Protein AF-A0A2G9T7I4-F1 (afdb_monomer_lite)

Structure (mmCIF, N/CA/C/O backbone):
data_AF-A0A2G9T7I4-F1
#
_entry.id   AF-A0A2G9T7I4-F1
#
loop_
_atom_site.group_PDB
_atom_site.id
_atom_site.type_symbol
_atom_site.label_atom_id
_atom_site.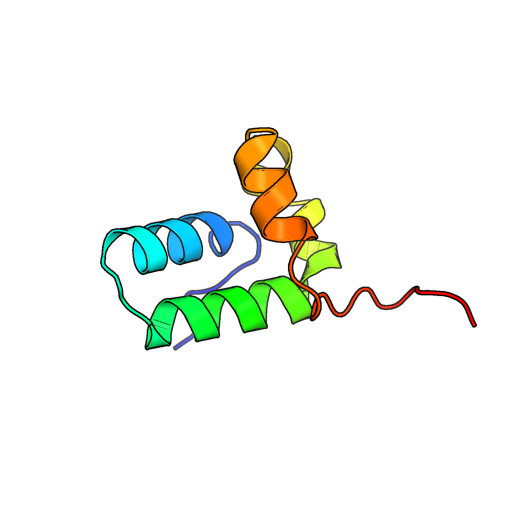label_alt_id
_atom_site.label_comp_id
_atom_site.label_asym_id
_atom_site.label_entity_id
_atom_site.label_seq_id
_atom_site.pdbx_PDB_ins_code
_atom_site.Cartn_x
_atom_site.Cartn_y
_atom_site.Cartn_z
_atom_site.occupancy
_atom_site.B_iso_or_equiv
_atom_site.auth_seq_id
_atom_site.auth_comp_id
_atom_site.auth_asym_id
_atom_site.auth_atom_id
_atom_site.pdbx_PDB_model_num
ATOM 1 N N . MET A 1 1 ? 19.092 -1.290 -3.648 1.00 48.31 1 MET A N 1
ATOM 2 C CA . MET A 1 1 ? 17.617 -1.281 -3.504 1.00 48.31 1 MET A CA 1
ATOM 3 C C . MET A 1 1 ? 17.228 -1.107 -2.032 1.00 48.31 1 MET A C 1
ATOM 5 O O . MET A 1 1 ? 16.754 -2.044 -1.408 1.00 48.31 1 MET A O 1
ATOM 9 N N . ARG A 1 2 ? 17.452 0.074 -1.444 1.00 55.09 2 ARG A N 1
ATOM 10 C CA . ARG A 1 2 ? 16.922 0.425 -0.113 1.00 55.09 2 ARG A CA 1
ATOM 11 C C . ARG A 1 2 ? 16.323 1.828 -0.203 1.00 55.09 2 ARG A C 1
ATOM 13 O O . ARG A 1 2 ? 16.943 2.797 0.203 1.00 55.09 2 ARG A O 1
ATOM 20 N N . PHE A 1 3 ? 15.159 1.914 -0.842 1.00 72.25 3 PHE A N 1
ATOM 21 C CA . PHE A 1 3 ? 14.356 3.142 -0.917 1.00 72.25 3 PHE A CA 1
ATOM 22 C C . PHE A 1 3 ? 12.999 2.991 -0.219 1.00 72.25 3 PHE A C 1
ATOM 24 O O . PHE A 1 3 ? 12.277 3.971 -0.125 1.00 72.25 3 PHE A O 1
ATOM 31 N N . LEU A 1 4 ? 12.661 1.792 0.275 1.00 84.88 4 LEU A N 1
ATOM 32 C CA . LEU A 1 4 ? 11.461 1.554 1.077 1.00 84.88 4 LEU A CA 1
ATOM 33 C C . LEU A 1 4 ? 11.794 1.777 2.553 1.00 84.88 4 LEU A C 1
ATOM 35 O O . LEU A 1 4 ? 12.700 1.136 3.091 1.00 84.88 4 LEU A O 1
ATOM 39 N N . ASN A 1 5 ? 11.066 2.695 3.171 1.00 87.56 5 ASN A N 1
ATOM 40 C CA . ASN A 1 5 ? 11.060 2.977 4.598 1.00 87.56 5 ASN A CA 1
ATOM 41 C C . ASN A 1 5 ? 9.599 3.082 5.083 1.00 87.56 5 ASN A C 1
ATOM 43 O O . ASN A 1 5 ? 8.692 3.182 4.252 1.00 87.56 5 ASN A O 1
ATOM 47 N N . PRO A 1 6 ? 9.336 3.057 6.400 1.00 86.31 6 PRO A N 1
ATOM 48 C CA . PRO A 1 6 ? 7.966 3.072 6.910 1.00 86.31 6 PRO A CA 1
ATOM 49 C C . PRO A 1 6 ? 7.174 4.320 6.495 1.00 86.31 6 PRO A C 1
ATOM 51 O O . PRO A 1 6 ? 5.964 4.241 6.336 1.00 86.31 6 PRO A O 1
ATOM 54 N N . SER A 1 7 ? 7.858 5.442 6.256 1.00 88.19 7 SER A N 1
ATOM 55 C CA . SER A 1 7 ? 7.255 6.732 5.902 1.00 88.19 7 SER A CA 1
ATOM 56 C C . SER A 1 7 ? 6.926 6.910 4.418 1.00 88.19 7 SER A C 1
ATOM 58 O O . SER A 1 7 ? 6.286 7.898 4.080 1.00 88.19 7 SER A O 1
ATOM 60 N N . ASN A 1 8 ? 7.417 6.039 3.530 1.00 89.88 8 ASN A N 1
ATOM 61 C CA . ASN A 1 8 ? 7.204 6.169 2.083 1.00 89.88 8 ASN A CA 1
ATOM 62 C C . ASN A 1 8 ? 6.694 4.894 1.408 1.00 89.88 8 ASN A C 1
ATOM 64 O O . ASN A 1 8 ? 6.452 4.877 0.198 1.00 89.88 8 ASN A O 1
ATOM 68 N N . CYS A 1 9 ? 6.593 3.796 2.154 1.00 92.06 9 CYS A N 1
ATOM 69 C CA . CYS A 1 9 ? 6.238 2.509 1.587 1.00 92.06 9 CYS A CA 1
ATOM 70 C C . CYS A 1 9 ? 4.794 2.471 1.071 1.00 92.06 9 CYS A C 1
ATOM 72 O O . CYS A 1 9 ? 4.551 1.779 0.082 1.00 92.06 9 CYS A O 1
ATOM 74 N N . LEU A 1 10 ? 3.863 3.234 1.661 1.00 91.69 10 LEU A N 1
ATOM 75 C CA . LEU A 1 10 ? 2.465 3.269 1.223 1.00 91.69 10 LEU A CA 1
ATOM 76 C C . LEU A 1 10 ? 2.328 4.119 -0.041 1.00 91.69 10 LEU A C 1
ATOM 78 O O . LEU A 1 10 ? 1.685 3.684 -0.996 1.00 91.69 10 LEU A O 1
ATOM 82 N N . GLY A 1 11 ? 3.012 5.264 -0.107 1.00 91.62 11 GLY A N 1
ATOM 83 C CA . GLY A 1 11 ? 3.095 6.082 -1.314 1.00 91.62 11 GLY A CA 1
ATOM 84 C C . GLY A 1 11 ? 3.750 5.339 -2.480 1.00 91.62 11 GLY A C 1
ATOM 85 O O . GLY A 1 11 ? 3.234 5.352 -3.597 1.00 91.62 11 GLY A O 1
ATOM 86 N N . ILE A 1 12 ? 4.840 4.604 -2.226 1.00 92.00 12 ILE A N 1
ATOM 87 C CA . ILE A 1 12 ? 5.493 3.769 -3.248 1.00 92.00 12 ILE A CA 1
ATOM 88 C C . ILE A 1 12 ? 4.585 2.612 -3.682 1.00 92.00 12 ILE A C 1
ATOM 90 O O . ILE A 1 12 ? 4.536 2.299 -4.872 1.00 92.00 12 ILE A O 1
ATOM 94 N N . ARG A 1 13 ? 3.846 1.989 -2.756 1.00 91.62 13 ARG A N 1
ATOM 95 C CA . ARG A 1 13 ? 2.849 0.960 -3.082 1.00 91.62 13 ARG A CA 1
ATOM 96 C C . ARG A 1 13 ? 1.751 1.525 -3.985 1.00 91.62 13 ARG A C 1
ATOM 98 O O . ARG A 1 13 ? 1.478 0.943 -5.029 1.00 91.62 13 ARG A O 1
ATOM 105 N N . ALA A 1 14 ? 1.171 2.669 -3.621 1.00 90.31 14 ALA A N 1
ATOM 106 C CA . ALA A 1 14 ? 0.127 3.335 -4.399 1.00 90.31 14 ALA A CA 1
ATOM 107 C C . ALA A 1 14 ? 0.629 3.763 -5.787 1.00 90.31 14 ALA A C 1
ATOM 109 O O . ALA A 1 14 ? -0.077 3.618 -6.786 1.00 90.31 14 ALA A O 1
ATOM 110 N N . PHE A 1 15 ? 1.874 4.236 -5.870 1.00 91.12 15 PHE A N 1
ATOM 111 C CA . PHE A 1 15 ? 2.532 4.518 -7.140 1.00 91.12 15 PHE A CA 1
ATOM 112 C C . PHE A 1 15 ? 2.672 3.243 -7.980 1.00 91.12 15 PHE A C 1
ATOM 114 O O . PHE A 1 15 ? 2.285 3.215 -9.144 1.00 91.12 15 PHE A O 1
ATOM 121 N N . ALA A 1 16 ? 3.180 2.158 -7.396 1.00 92.06 16 ALA A N 1
ATOM 122 C CA . ALA A 1 16 ? 3.339 0.894 -8.103 1.00 92.06 16 ALA A CA 1
ATOM 123 C C . ALA A 1 16 ? 2.007 0.339 -8.628 1.00 92.06 16 ALA A C 1
ATOM 125 O O . ALA A 1 16 ? 1.971 -0.171 -9.746 1.00 92.06 16 ALA A O 1
ATOM 126 N N . ASP A 1 17 ? 0.935 0.478 -7.849 1.00 89.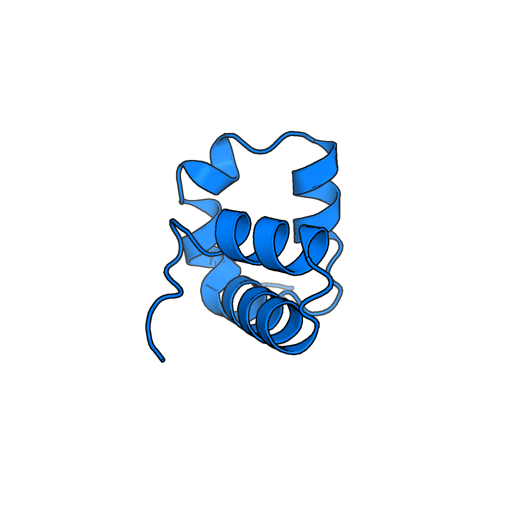44 17 ASP A N 1
ATOM 127 C CA . ASP A 1 17 ? -0.427 0.109 -8.231 1.00 89.44 17 ASP A CA 1
ATOM 128 C C . ASP A 1 17 ? -0.930 0.952 -9.417 1.00 89.44 17 ASP A C 1
ATOM 130 O O . ASP A 1 17 ? -1.308 0.410 -10.455 1.00 89.44 17 ASP A O 1
ATOM 134 N N . THR A 1 18 ? -0.786 2.280 -9.329 1.00 92.75 18 THR A N 1
ATOM 135 C CA . THR A 1 18 ? -1.198 3.234 -10.380 1.00 92.75 18 THR A CA 1
ATOM 136 C C . THR A 1 18 ? -0.533 2.948 -11.730 1.00 92.75 18 THR A C 1
ATOM 138 O O . THR A 1 18 ? -1.173 3.048 -12.775 1.00 92.75 18 THR A O 1
ATOM 141 N N . TYR A 1 19 ? 0.750 2.578 -11.725 1.00 93.44 19 TYR A N 1
ATOM 142 C CA . TYR A 1 19 ? 1.521 2.294 -12.943 1.00 93.44 19 TYR A CA 1
ATOM 143 C C . TYR A 1 19 ? 1.592 0.798 -13.290 1.00 93.44 19 TYR A C 1
ATOM 145 O O . TYR A 1 19 ? 2.400 0.404 -14.132 1.00 93.44 19 TYR A O 1
ATOM 153 N N . ALA A 1 20 ? 0.785 -0.048 -12.636 1.00 91.62 20 ALA A N 1
ATOM 154 C CA . ALA A 1 20 ? 0.762 -1.502 -12.821 1.00 91.62 20 ALA A CA 1
ATOM 155 C C . ALA A 1 20 ? 2.152 -2.176 -12.715 1.00 91.62 20 ALA A C 1
ATOM 157 O O . ALA A 1 20 ? 2.420 -3.218 -13.323 1.00 91.62 20 ALA A O 1
ATOM 158 N N . CYS A 1 21 ? 3.054 -1.609 -11.909 1.00 93.19 21 CYS A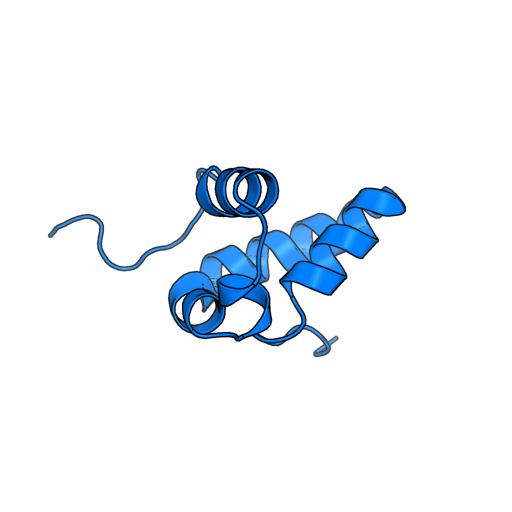 N 1
ATOM 159 C CA . CYS A 1 21 ? 4.398 -2.128 -11.689 1.00 93.19 21 CYS A CA 1
ATOM 160 C C . CYS A 1 21 ? 4.368 -3.264 -10.658 1.00 93.19 21 CYS A C 1
ATOM 162 O O . CYS A 1 21 ? 4.712 -3.097 -9.488 1.00 93.19 21 CYS A O 1
ATOM 164 N N . GLN A 1 22 ? 3.977 -4.453 -11.113 1.00 89.75 22 GLN A N 1
ATOM 165 C CA . GLN A 1 22 ? 3.745 -5.631 -10.267 1.00 89.75 22 GLN A CA 1
ATOM 166 C C . GLN A 1 22 ? 4.951 -6.038 -9.409 1.00 89.75 22 GLN A C 1
ATOM 168 O O . GLN A 1 22 ? 4.791 -6.505 -8.282 1.00 89.75 22 GLN A O 1
ATOM 173 N N . VAL A 1 23 ? 6.173 -5.859 -9.918 1.00 90.69 23 VAL A N 1
ATOM 174 C CA . VAL A 1 23 ? 7.395 -6.174 -9.162 1.00 90.69 23 VAL A CA 1
ATOM 175 C C . VAL A 1 23 ? 7.558 -5.220 -7.980 1.00 90.69 23 VAL A C 1
ATOM 177 O O . VAL A 1 23 ? 7.827 -5.665 -6.865 1.00 90.69 23 VAL A O 1
ATOM 180 N N . LEU A 1 24 ? 7.365 -3.917 -8.205 1.00 90.56 24 LEU A N 1
ATOM 181 C CA . LEU A 1 24 ? 7.477 -2.909 -7.154 1.00 90.56 24 LEU A CA 1
ATOM 182 C C . LEU A 1 24 ? 6.334 -3.031 -6.145 1.00 90.56 24 LEU A C 1
ATOM 184 O O . LEU A 1 24 ? 6.589 -2.939 -4.947 1.00 90.56 24 LEU A O 1
ATOM 188 N N . LEU A 1 25 ? 5.122 -3.322 -6.624 1.00 89.88 25 LEU A N 1
ATOM 189 C CA . LEU A 1 25 ? 3.946 -3.547 -5.790 1.00 89.88 25 LEU A CA 1
ATOM 190 C C . LEU A 1 25 ? 4.198 -4.694 -4.803 1.00 89.88 25 LEU A C 1
ATOM 192 O O . LEU A 1 25 ? 4.126 -4.493 -3.595 1.00 89.88 25 LEU A O 1
ATOM 196 N N . ARG A 1 26 ? 4.661 -5.853 -5.295 1.00 89.44 26 ARG A N 1
ATOM 197 C CA . ARG A 1 26 ? 5.023 -7.000 -4.440 1.00 89.44 26 ARG A CA 1
ATOM 198 C C . ARG A 1 26 ? 6.142 -6.680 -3.448 1.00 89.44 26 ARG A C 1
ATOM 200 O O . ARG A 1 26 ? 6.119 -7.172 -2.321 1.00 89.44 26 ARG A O 1
ATOM 207 N N . CYS A 1 27 ? 7.141 -5.899 -3.857 1.00 90.06 27 CYS A N 1
ATOM 208 C CA . CYS A 1 27 ? 8.223 -5.476 -2.967 1.00 90.06 27 CYS A CA 1
ATOM 209 C C . CYS A 1 27 ? 7.713 -4.565 -1.842 1.00 90.06 27 CYS A C 1
ATOM 211 O O . CYS A 1 27 ? 8.094 -4.767 -0.687 1.00 90.06 27 CYS A O 1
ATOM 213 N N . ALA A 1 28 ? 6.849 -3.601 -2.166 1.00 90.44 28 ALA A N 1
ATOM 214 C CA . ALA A 1 28 ? 6.240 -2.697 -1.198 1.00 90.44 28 ALA A CA 1
ATOM 215 C C . ALA A 1 28 ? 5.294 -3.449 -0.249 1.00 90.44 28 ALA A C 1
ATOM 217 O O . ALA A 1 28 ? 5.442 -3.324 0.963 1.00 90.44 28 ALA A O 1
ATOM 218 N N . ASP A 1 29 ? 4.427 -4.324 -0.769 1.00 89.31 29 ASP A N 1
ATOM 219 C CA . ASP A 1 29 ? 3.525 -5.164 0.034 1.00 89.31 29 ASP A CA 1
ATOM 220 C C . ASP A 1 29 ? 4.291 -6.051 1.018 1.00 89.31 29 ASP A C 1
ATOM 222 O O . ASP A 1 29 ? 3.941 -6.149 2.197 1.00 89.31 29 ASP A O 1
ATOM 226 N N . LYS A 1 30 ? 5.381 -6.678 0.557 1.00 89.00 30 LYS A N 1
ATOM 227 C CA . LYS A 1 30 ? 6.242 -7.502 1.413 1.00 89.00 30 LYS A CA 1
ATOM 228 C C . LYS A 1 30 ? 6.921 -6.668 2.497 1.00 89.00 30 LYS A C 1
ATOM 230 O O . LYS A 1 30 ? 7.112 -7.172 3.603 1.00 89.00 30 LYS A O 1
ATOM 235 N N . TYR A 1 31 ? 7.317 -5.435 2.187 1.00 90.69 31 TYR A N 1
ATOM 236 C CA . TYR A 1 31 ? 7.922 -4.531 3.160 1.00 90.69 31 TYR A CA 1
ATOM 237 C C . TYR A 1 31 ? 6.905 -4.083 4.212 1.00 90.69 31 TYR A C 1
ATOM 239 O O . TYR A 1 31 ? 7.184 -4.224 5.402 1.00 90.69 31 TYR A O 1
ATOM 247 N N . ILE A 1 32 ? 5.728 -3.620 3.779 1.00 89.62 32 ILE A N 1
ATOM 248 C CA . ILE A 1 32 ? 4.630 -3.191 4.655 1.00 89.62 32 ILE A CA 1
ATOM 249 C C . ILE A 1 32 ? 4.232 -4.333 5.582 1.00 89.62 32 ILE A C 1
ATOM 251 O O . ILE A 1 32 ? 4.153 -4.139 6.784 1.00 89.62 32 ILE A O 1
ATOM 255 N N . SER A 1 33 ? 4.089 -5.545 5.047 1.00 87.31 33 SER A N 1
ATOM 256 C CA . SER A 1 33 ? 3.689 -6.713 5.834 1.00 87.31 33 SER A CA 1
ATOM 257 C C . SER A 1 33 ? 4.726 -7.124 6.887 1.00 87.31 33 SER A C 1
ATOM 259 O O . SER A 1 33 ? 4.345 -7.570 7.963 1.00 87.31 33 SER A O 1
ATOM 261 N N . HIS A 1 34 ? 6.030 -6.981 6.609 1.00 87.69 34 HIS A N 1
ATOM 262 C CA . HIS A 1 34 ? 7.093 -7.300 7.577 1.00 87.69 34 HIS A CA 1
ATOM 263 C C . HIS A 1 34 ? 7.324 -6.210 8.623 1.00 87.69 34 HIS A C 1
ATOM 265 O O . HIS A 1 34 ? 7.723 -6.530 9.738 1.00 87.69 34 HIS A O 1
ATOM 271 N N . ASN A 1 35 ? 7.126 -4.945 8.256 1.00 88.38 35 ASN A N 1
ATOM 272 C CA . ASN A 1 35 ? 7.401 -3.789 9.113 1.00 88.38 35 ASN A CA 1
ATOM 273 C C . ASN A 1 35 ? 6.099 -3.100 9.524 1.00 88.38 35 ASN A C 1
ATOM 275 O O . ASN A 1 35 ? 6.101 -1.912 9.823 1.00 88.38 35 ASN A O 1
ATOM 279 N N . PHE A 1 36 ? 4.976 -3.826 9.513 1.00 87.12 36 PHE A N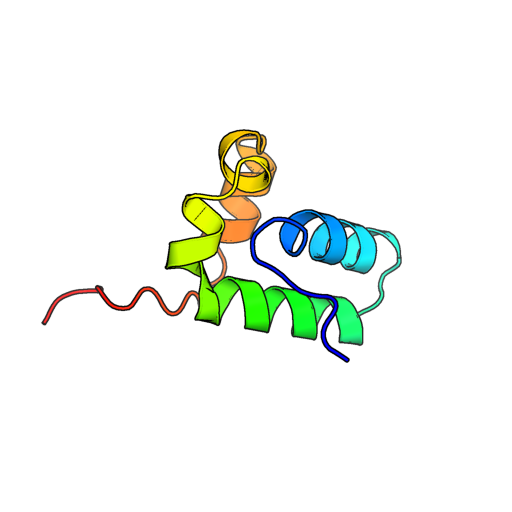 1
ATOM 280 C CA . PHE A 1 36 ? 3.655 -3.236 9.713 1.00 87.12 36 PHE A CA 1
ATOM 281 C C . PHE A 1 36 ? 3.582 -2.471 11.035 1.00 87.12 36 PHE A C 1
ATOM 283 O O . PHE A 1 36 ? 3.046 -1.373 11.075 1.00 87.12 36 PHE A O 1
ATOM 290 N N . GLN A 1 37 ? 4.222 -2.999 12.085 1.00 86.88 37 GLN A N 1
ATOM 291 C CA . GLN A 1 37 ? 4.333 -2.334 13.384 1.00 86.88 37 GLN A CA 1
ATOM 292 C C . GLN A 1 37 ? 5.007 -0.960 13.307 1.00 86.88 37 GLN A C 1
ATOM 294 O O . GLN A 1 37 ? 4.607 -0.067 14.036 1.00 86.88 37 GLN A O 1
ATOM 299 N N . ASP A 1 38 ? 5.985 -0.751 12.432 1.00 89.06 38 ASP A N 1
ATOM 300 C CA . ASP A 1 38 ? 6.600 0.567 12.242 1.00 89.06 38 ASP A CA 1
ATOM 301 C C . ASP A 1 38 ? 5.750 1.446 11.315 1.00 89.06 38 ASP A C 1
ATOM 303 O O . ASP A 1 38 ? 5.620 2.649 11.533 1.00 89.06 38 ASP A O 1
ATOM 307 N N . VAL A 1 39 ? 5.132 0.840 10.296 1.00 89.31 39 VAL A N 1
ATOM 308 C CA . VAL A 1 39 ? 4.284 1.531 9.314 1.00 89.31 39 VAL A CA 1
ATOM 309 C C . VAL A 1 39 ? 3.044 2.131 9.971 1.00 89.31 39 VAL A C 1
ATOM 311 O O . VAL A 1 39 ? 2.699 3.261 9.650 1.00 89.31 39 VAL A O 1
ATOM 314 N N . VAL A 1 40 ? 2.413 1.451 10.937 1.00 88.75 40 VAL A N 1
ATOM 315 C CA . VAL A 1 40 ? 1.233 1.997 11.637 1.00 88.75 40 VAL A CA 1
ATOM 316 C C . VAL A 1 40 ? 1.536 3.271 12.429 1.00 88.75 40 VAL A C 1
ATOM 318 O O . VAL A 1 40 ? 0.632 4.071 12.659 1.00 88.75 40 VAL A O 1
ATOM 321 N N . HIS A 1 41 ? 2.792 3.486 12.827 1.00 88.75 41 HIS A N 1
ATOM 322 C CA . HIS A 1 41 ? 3.226 4.701 13.522 1.00 88.75 41 HIS A CA 1
ATOM 323 C C . HIS A 1 41 ? 3.673 5.812 12.560 1.00 88.75 41 HIS A C 1
ATOM 325 O O . HIS A 1 41 ? 3.945 6.927 13.004 1.00 88.75 41 HIS A O 1
ATOM 331 N N . ALA A 1 42 ? 3.769 5.538 11.256 1.00 89.19 42 ALA A N 1
ATOM 332 C CA . ALA A 1 42 ? 4.134 6.543 10.271 1.00 89.19 42 ALA A CA 1
ATOM 333 C C . ALA A 1 42 ? 2.981 7.530 10.038 1.00 89.19 42 ALA A C 1
ATOM 335 O O . ALA A 1 42 ? 1.816 7.141 9.952 1.00 89.19 42 ALA A O 1
ATOM 336 N N . GLU A 1 43 ? 3.316 8.811 9.865 1.00 90.50 43 GLU A N 1
ATOM 337 C CA . GLU A 1 43 ? 2.334 9.867 9.577 1.00 90.50 43 GLU A CA 1
ATOM 338 C C . GLU A 1 43 ? 1.507 9.553 8.318 1.00 90.50 43 GLU A C 1
ATOM 340 O O . GLU A 1 43 ? 0.291 9.728 8.323 1.00 90.50 43 GLU A O 1
ATOM 345 N N . GLU A 1 44 ? 2.146 8.987 7.287 1.00 89.88 44 GLU A N 1
ATOM 346 C CA . GLU A 1 44 ? 1.487 8.553 6.047 1.00 89.88 44 GLU A CA 1
ATOM 347 C C . GLU A 1 44 ? 0.350 7.554 6.319 1.00 89.88 44 GLU A C 1
ATOM 349 O O . GLU A 1 44 ? -0.705 7.649 5.700 1.00 89.88 44 GLU A O 1
ATOM 354 N N . PHE A 1 45 ? 0.529 6.635 7.277 1.00 89.69 45 PHE A N 1
ATOM 355 C CA . PHE A 1 45 ? -0.496 5.663 7.659 1.00 89.69 45 PHE A CA 1
ATOM 356 C C . PHE A 1 45 ? -1.643 6.315 8.439 1.00 89.69 45 PHE A C 1
ATOM 358 O O . PHE A 1 45 ? -2.811 6.042 8.175 1.00 89.69 45 PHE A O 1
ATOM 365 N N . GLN A 1 46 ? -1.311 7.205 9.378 1.00 88.25 46 GLN A N 1
ATOM 366 C CA . GLN A 1 46 ? -2.283 7.924 10.213 1.00 88.25 46 GLN A CA 1
ATOM 367 C C . GLN A 1 46 ? -3.180 8.872 9.397 1.00 88.25 46 GLN A C 1
ATOM 369 O O . GLN A 1 46 ? -4.276 9.214 9.834 1.00 88.25 46 GLN A O 1
ATOM 374 N N . GLN A 1 47 ? -2.721 9.290 8.213 1.00 90.19 47 GLN A N 1
ATOM 375 C CA . GLN A 1 47 ? -3.449 10.163 7.290 1.00 90.19 47 GLN A CA 1
ATOM 376 C C . GLN A 1 47 ? -4.178 9.409 6.163 1.00 90.19 47 GLN A C 1
ATOM 378 O O . GLN A 1 47 ? -4.782 10.049 5.298 1.00 90.19 47 GLN A O 1
ATOM 383 N N . LEU A 1 48 ? -4.145 8.070 6.139 1.00 87.94 48 LEU A N 1
ATOM 384 C CA . LEU A 1 48 ? -4.852 7.295 5.117 1.00 87.94 48 LEU A CA 1
ATOM 385 C C . LEU A 1 48 ? -6.369 7.490 5.206 1.00 87.94 48 LEU A C 1
ATOM 387 O O . LEU A 1 48 ? -6.958 7.545 6.286 1.00 87.94 48 LEU A O 1
ATOM 391 N N . SER A 1 49 ? -7.024 7.509 4.043 1.00 89.19 49 SER A N 1
ATOM 392 C CA . SER A 1 49 ? -8.476 7.363 3.983 1.00 89.19 49 SER A CA 1
ATOM 393 C C . SER A 1 49 ? -8.897 5.961 4.430 1.00 89.19 49 SER A C 1
ATOM 395 O O . SER A 1 49 ? -8.126 5.004 4.330 1.00 89.19 49 SER A O 1
ATOM 397 N N . VAL A 1 50 ? -10.150 5.826 4.872 1.00 85.12 50 VAL A N 1
ATOM 398 C CA . VAL A 1 50 ? -10.721 4.539 5.302 1.00 85.12 50 VAL A CA 1
ATOM 399 C C . VAL A 1 50 ? -10.575 3.475 4.212 1.00 85.12 50 VAL A C 1
ATOM 401 O O . VAL A 1 50 ? -10.161 2.362 4.516 1.00 85.12 50 VAL A O 1
ATOM 404 N N . ASP A 1 51 ? -10.825 3.819 2.947 1.00 85.50 51 ASP A N 1
ATOM 405 C CA . ASP A 1 51 ? -10.694 2.878 1.827 1.00 85.50 51 ASP A CA 1
ATOM 406 C C . ASP A 1 51 ? -9.262 2.341 1.694 1.00 85.50 51 ASP A C 1
ATOM 408 O O . ASP A 1 51 ? -9.048 1.133 1.600 1.00 85.50 51 ASP A O 1
ATOM 412 N N . ARG A 1 52 ? -8.261 3.231 1.767 1.00 83.31 52 ARG A N 1
ATOM 413 C CA . ARG A 1 52 ? -6.849 2.837 1.678 1.00 83.31 52 ARG A CA 1
ATOM 414 C C . ARG A 1 52 ? -6.395 2.056 2.901 1.00 83.31 52 ARG A C 1
ATOM 416 O O . ARG A 1 52 ? -5.609 1.121 2.766 1.00 83.31 52 ARG A O 1
ATOM 423 N N . LEU A 1 53 ? -6.895 2.413 4.081 1.00 86.19 53 LEU A N 1
ATOM 424 C CA . LEU A 1 53 ? -6.636 1.665 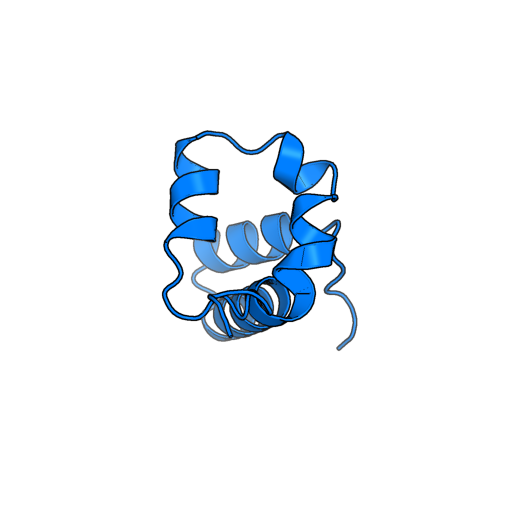5.302 1.00 86.19 53 LEU A CA 1
ATOM 425 C C . LEU A 1 53 ? -7.161 0.234 5.167 1.00 86.19 53 LEU A C 1
ATOM 427 O O . LEU A 1 53 ? -6.404 -0.698 5.419 1.00 86.19 53 LEU A O 1
ATOM 431 N N . VAL A 1 54 ? -8.407 0.061 4.708 1.00 85.00 54 VAL A N 1
ATOM 432 C CA . VAL A 1 54 ? -9.014 -1.254 4.459 1.00 85.00 54 VAL A CA 1
ATOM 433 C C . VAL A 1 54 ? -8.159 -2.066 3.490 1.00 85.00 54 VAL A C 1
ATOM 435 O O . VAL A 1 54 ? -7.857 -3.214 3.790 1.00 85.00 54 VAL A O 1
ATOM 438 N N . GLU A 1 55 ? -7.696 -1.493 2.380 1.00 83.25 55 GLU A N 1
ATOM 439 C CA . GLU A 1 55 ? -6.814 -2.203 1.442 1.00 83.25 55 GLU A CA 1
ATOM 440 C C . GLU A 1 55 ? -5.494 -2.664 2.075 1.00 83.25 55 GLU A C 1
ATOM 442 O O . GLU A 1 55 ? -5.026 -3.769 1.799 1.00 83.25 55 GLU A O 1
ATOM 447 N N . VAL A 1 56 ? -4.882 -1.824 2.912 1.00 82.31 56 VAL A N 1
ATOM 448 C CA . VAL A 1 56 ? -3.604 -2.135 3.564 1.00 82.31 56 VAL A CA 1
ATOM 449 C C . VAL A 1 56 ? -3.787 -3.207 4.641 1.00 82.31 56 VAL A C 1
ATOM 451 O O . VAL A 1 56 ? -2.985 -4.139 4.697 1.00 82.31 56 VAL A O 1
ATOM 454 N N . ILE A 1 57 ? -4.840 -3.110 5.464 1.00 81.81 57 ILE A N 1
ATOM 455 C CA . ILE A 1 57 ? -5.111 -4.060 6.558 1.00 81.81 57 ILE A CA 1
ATOM 456 C C . ILE A 1 57 ? -5.753 -5.372 6.085 1.00 81.81 57 ILE A C 1
ATOM 458 O O . ILE A 1 57 ? -5.637 -6.385 6.763 1.00 81.81 57 ILE A O 1
ATOM 462 N N . SER A 1 58 ? -6.410 -5.382 4.920 1.00 78.62 58 SER A N 1
ATOM 463 C CA . SER A 1 58 ? -7.028 -6.592 4.346 1.00 78.62 58 SER A CA 1
ATOM 464 C C . SER A 1 58 ? -6.010 -7.524 3.686 1.00 78.62 58 SER A C 1
ATOM 466 O O . SER A 1 58 ? -6.377 -8.558 3.131 1.00 78.62 58 SER A O 1
ATOM 468 N N . CYS A 1 59 ? -4.722 -7.173 3.713 1.00 71.00 59 CYS A N 1
ATOM 469 C CA . CYS A 1 59 ? -3.674 -8.040 3.210 1.00 71.00 59 CYS A CA 1
ATOM 470 C C . CYS A 1 59 ? -3.527 -9.253 4.145 1.00 71.00 59 CYS A C 1
ATOM 472 O O . CYS A 1 59 ? -2.941 -9.156 5.218 1.00 71.00 59 CYS A O 1
ATOM 474 N N . GLU A 1 60 ? -4.002 -10.425 3.713 1.00 58.25 60 GLU A N 1
ATOM 475 C CA . GLU A 1 60 ? -3.976 -11.701 4.462 1.00 58.25 60 GLU A CA 1
ATOM 476 C C . GLU A 1 60 ? -2.568 -12.165 4.909 1.00 58.25 60 GLU A C 1
ATOM 478 O O . GLU A 1 60 ? -2.416 -13.193 5.561 1.00 58.25 60 GLU A O 1
ATOM 483 N N . LYS A 1 61 ? -1.508 -11.438 4.531 1.00 60.94 61 LYS A N 1
ATOM 484 C CA . LYS A 1 61 ? -0.100 -11.733 4.839 1.00 60.94 61 LYS A CA 1
ATOM 485 C C . LYS A 1 61 ? 0.540 -10.735 5.801 1.00 60.94 61 LYS A C 1
ATOM 487 O O . LYS A 1 61 ? 1.767 -10.749 5.930 1.00 60.94 61 LYS A O 1
ATOM 492 N N . LEU A 1 62 ? -0.238 -9.858 6.437 1.00 60.22 62 LEU A N 1
ATOM 493 C CA . LEU A 1 62 ? 0.289 -8.963 7.464 1.00 60.22 62 LEU A CA 1
ATOM 494 C C . LEU A 1 62 ? 0.907 -9.801 8.577 1.00 60.22 62 LEU A C 1
ATOM 496 O O . LEU A 1 62 ? 0.217 -10.505 9.307 1.00 60.22 62 LEU A O 1
ATOM 500 N N . ASN A 1 63 ? 2.230 -9.730 8.704 1.00 58.94 63 ASN A N 1
ATOM 501 C CA . ASN A 1 63 ? 2.954 -10.435 9.746 1.00 58.94 63 ASN A CA 1
ATOM 502 C C . ASN A 1 63 ? 2.898 -9.587 11.019 1.00 58.94 63 ASN A C 1
ATOM 504 O O . ASN A 1 63 ? 3.909 -9.062 11.491 1.00 58.94 63 ASN A O 1
ATOM 508 N N . VAL A 1 64 ? 1.687 -9.388 11.542 1.00 57.53 64 VAL A N 1
ATOM 509 C CA . VAL A 1 64 ? 1.499 -8.809 12.865 1.00 57.53 64 VAL A CA 1
ATOM 510 C C . VAL A 1 64 ? 1.997 -9.869 13.830 1.00 57.53 64 VAL A C 1
ATOM 512 O O . VAL A 1 64 ? 1.363 -10.901 14.019 1.00 57.53 64 VAL A O 1
ATOM 515 N N . ARG A 1 65 ? 3.176 -9.657 14.420 1.00 53.78 65 ARG A N 1
ATOM 516 C CA . ARG A 1 65 ? 3.680 -10.490 15.519 1.00 53.78 65 ARG A CA 1
ATOM 517 C C . ARG A 1 65 ? 2.820 -10.256 16.762 1.00 53.78 65 ARG A C 1
ATOM 519 O O . ARG A 1 65 ? 3.290 -9.625 17.700 1.00 53.78 65 ARG A O 1
ATOM 526 N N . SER A 1 66 ? 1.555 -10.664 16.711 1.00 56.81 66 SER A N 1
ATOM 527 C CA . SER A 1 66 ? 0.585 -10.847 17.796 1.00 56.81 66 SER A CA 1
ATOM 528 C C . SER A 1 66 ? -0.784 -11.158 17.177 1.00 56.81 66 SER A C 1
ATOM 530 O O . SER A 1 66 ? -1.696 -10.342 17.226 1.00 56.81 66 SER A O 1
ATOM 532 N N . GLU A 1 67 ? -0.942 -12.351 16.614 1.00 51.44 67 GLU A N 1
ATOM 533 C CA . GLU A 1 67 ? -2.200 -13.078 16.785 1.00 51.44 67 GLU A CA 1
ATOM 534 C C . GLU A 1 67 ? -1.897 -14.194 17.791 1.00 51.44 67 GLU A C 1
ATOM 536 O O . GLU A 1 67 ? -1.327 -15.215 17.433 1.00 51.44 67 GLU A O 1
ATOM 541 N N . ASN A 1 68 ? -2.140 -13.887 19.070 1.00 44.34 68 ASN A N 1
ATOM 542 C CA . ASN A 1 68 ? -2.227 -14.766 20.246 1.00 44.34 68 ASN A CA 1
ATOM 543 C C . ASN A 1 68 ? -1.347 -16.035 20.280 1.00 44.34 68 ASN A C 1
ATOM 545 O O . ASN A 1 68 ? -1.649 -17.044 19.643 1.00 44.34 68 ASN A O 1
ATOM 549 N N . GLN A 1 69 ? -0.338 -16.015 21.157 1.00 40.22 69 GLN A N 1
ATOM 550 C CA . GLN A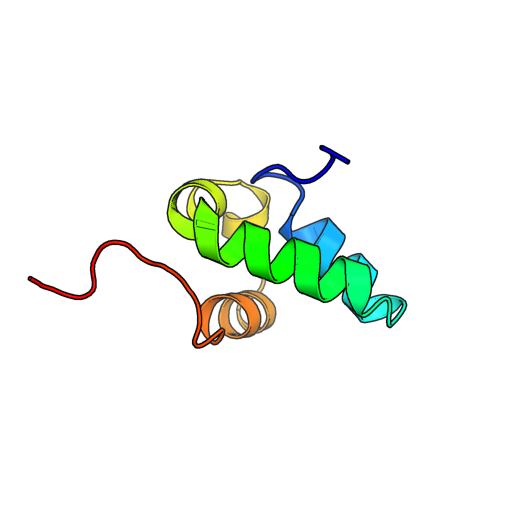 1 69 ? 0.062 -17.227 21.878 1.00 40.22 69 GLN A CA 1
ATOM 551 C C . GLN A 1 69 ? -0.962 -17.521 22.981 1.00 40.22 69 GLN A C 1
ATOM 553 O O . GLN A 1 69 ? -1.514 -16.537 23.527 1.00 40.22 69 GLN A O 1
#

Radius of gyration: 11.68 Å; chains: 1; bounding box: 28×27×35 Å

Foldseek 3Di:
DPPDDLQCLLVQLVVCVVVVVVVSVVVSLVVCLVVVVVNCVHPVNVPDDPVSVCVNVVPPRRPPVDPDD

pLDDT: mean 82.14, std 13.82, range [40.22, 93.44]

Organism: Teladorsagia circumcincta (NCBI:txid45464)

Secondary structure (DSSP, 8-state):
-----TTTHHHHHHHHHHTT-HHHHHHHHHHHHHSHHHHTTSHHHHT--HHHHHHHHT-TT---S-S--

InterPro domains:
  IPR011705 BTB/Kelch-associated [PF07707] (9-69)
  IPR011705 BTB/Kelch-associated [SM00875] (9-69)

Sequence (69 aa):
MRFLNPSNCLGIRAFADTYACQVLLRCADKYISHNFQDVVHAEEFQQLSVDRLVEVISCEKLNVRSENQ